Protein AF-V8APJ2-F1 (afdb_monomer)

InterPro domains:
  IPR001650 Helicase, C-terminal domain-like [PF00271] (1-54)
  IPR001650 Helicase, C-terminal domain-like [PS51194] (1-90)
  IPR027417 P-loop containing nucleoside triphosphate hydrolase [G3DSA:3.40.50.300] (1-89)
  IPR027417 P-loop containing nucleoside triphosphate hydrolase [SSF52540] (1-84)

Organism: NCBI:txid1380772

Secondary stru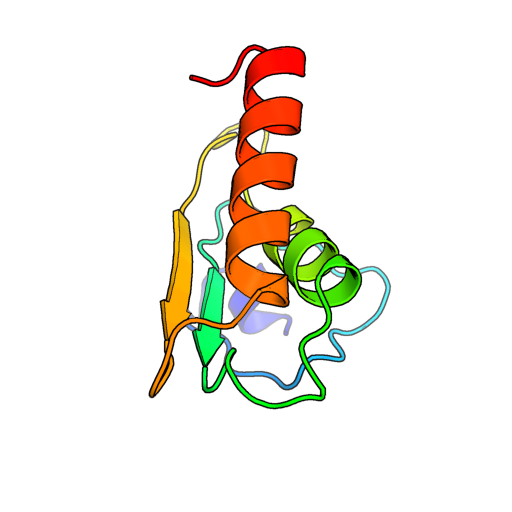cture (DSSP, 8-state):
-HHHHTTS-S-----S-PPTT---TT--EEETTTTSTT--HHHHHHHHTTTT-BTTB----EEE--SS--HHHHHHHHHHHHHHHHTT--

Structure (mmCIF, N/CA/C/O backbone):
data_AF-V8APJ2-F1
#
_entry.id   AF-V8APJ2-F1
#
loop_
_atom_site.group_PDB
_atom_site.id
_atom_site.type_symbol
_atom_site.label_atom_id
_atom_site.label_alt_id
_atom_site.label_comp_id
_atom_site.label_asym_id
_atom_site.label_entity_id
_atom_site.label_seq_id
_atom_site.pdbx_PDB_ins_code
_atom_site.Cartn_x
_atom_site.Cartn_y
_atom_site.Cartn_z
_atom_site.occupancy
_atom_site.B_iso_or_equiv
_atom_site.auth_seq_id
_atom_site.auth_comp_id
_atom_site.auth_asym_id
_atom_site.auth_atom_id
_atom_site.pdbx_PDB_model_num
ATOM 1 N N . MET A 1 1 ? -18.419 7.447 -1.204 1.00 83.31 1 MET A N 1
ATOM 2 C CA . MET A 1 1 ? -17.463 7.612 -0.088 1.00 83.31 1 MET A CA 1
ATOM 3 C C . MET A 1 1 ? -18.147 7.514 1.267 1.00 83.31 1 MET A C 1
ATOM 5 O O . MET A 1 1 ? -17.816 6.602 2.010 1.00 83.31 1 MET A O 1
ATOM 9 N N . GLU A 1 2 ? -19.140 8.358 1.565 1.00 87.00 2 GLU A N 1
ATOM 10 C CA . GLU A 1 2 ? -19.774 8.396 2.896 1.00 87.00 2 GLU A CA 1
ATOM 11 C C . GLU A 1 2 ? -20.382 7.060 3.346 1.00 87.00 2 GLU A C 1
ATOM 13 O O . GLU A 1 2 ? -20.075 6.581 4.429 1.00 87.00 2 GLU A O 1
ATOM 18 N N . ARG A 1 3 ? -21.132 6.379 2.473 1.00 90.25 3 ARG A N 1
ATOM 19 C CA . ARG A 1 3 ? -21.684 5.041 2.765 1.00 90.25 3 ARG A CA 1
ATOM 20 C C . ARG A 1 3 ? -20.615 3.985 3.086 1.00 90.25 3 ARG A C 1
ATOM 22 O O . ARG A 1 3 ? -20.882 3.068 3.847 1.00 90.25 3 ARG A O 1
ATOM 29 N N . PHE A 1 4 ? -19.418 4.092 2.504 1.00 89.81 4 PHE A N 1
ATOM 30 C CA . PHE A 1 4 ? -18.296 3.201 2.830 1.00 89.81 4 PHE A CA 1
ATOM 31 C C . PHE A 1 4 ? -17.656 3.608 4.165 1.00 89.81 4 PHE A C 1
ATOM 33 O O . PHE A 1 4 ? -17.381 2.755 5.000 1.00 89.81 4 PHE A O 1
ATOM 40 N N . ARG A 1 5 ? -17.514 4.918 4.418 1.00 85.56 5 ARG A N 1
ATOM 41 C CA . ARG A 1 5 ? -17.033 5.466 5.699 1.00 85.56 5 ARG A CA 1
ATOM 42 C C . ARG A 1 5 ? -17.922 5.064 6.882 1.00 85.56 5 ARG A C 1
ATOM 44 O O . ARG A 1 5 ? -17.404 4.769 7.950 1.00 85.56 5 ARG A O 1
ATOM 51 N N . 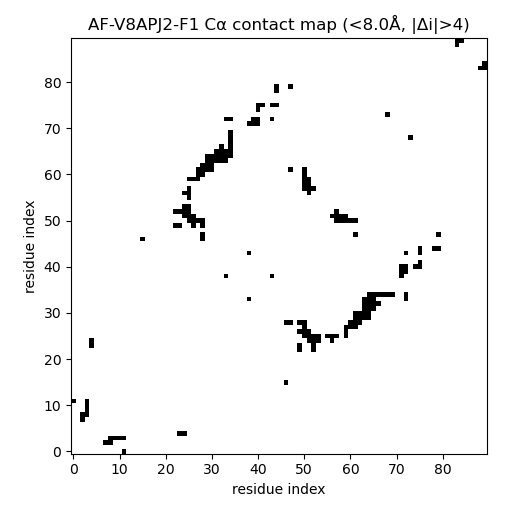GLN A 1 6 ? -19.235 5.031 6.671 1.00 88.88 6 GLN A N 1
ATOM 52 C CA . GLN A 1 6 ? -20.244 4.609 7.647 1.00 88.88 6 GLN A CA 1
ATOM 53 C C . GLN A 1 6 ? -20.393 3.078 7.752 1.00 88.88 6 GLN A C 1
ATOM 55 O O . GLN A 1 6 ? -21.128 2.591 8.605 1.00 88.88 6 GLN A O 1
ATOM 60 N N . GLY A 1 7 ? -19.716 2.301 6.897 1.00 88.56 7 GLY A N 1
ATOM 61 C CA . GLY A 1 7 ? -19.787 0.836 6.899 1.00 88.56 7 GLY A CA 1
ATOM 62 C C . GLY A 1 7 ? -21.029 0.236 6.227 1.00 88.56 7 GLY A C 1
ATOM 63 O O . GLY A 1 7 ? -21.173 -0.983 6.205 1.00 88.56 7 GLY A O 1
ATOM 64 N N . ASN A 1 8 ? -21.907 1.044 5.619 1.00 92.88 8 ASN A N 1
ATOM 65 C CA . ASN A 1 8 ? -23.059 0.559 4.842 1.00 92.88 8 ASN A CA 1
ATOM 66 C C . ASN A 1 8 ? -22.657 -0.125 3.526 1.00 92.88 8 ASN A C 1
ATOM 68 O O . ASN A 1 8 ? -23.486 -0.759 2.877 1.00 92.88 8 ASN A O 1
ATOM 72 N N . ILE A 1 9 ? -21.415 0.069 3.083 1.00 92.56 9 ILE A N 1
ATOM 73 C CA . ILE A 1 9 ? -20.814 -0.620 1.944 1.00 92.56 9 ILE A CA 1
ATOM 74 C C . ILE A 1 9 ? -19.503 -1.239 2.418 1.00 92.56 9 ILE A C 1
ATOM 76 O O . ILE A 1 9 ? -18.703 -0.563 3.058 1.00 92.56 9 ILE A O 1
ATOM 80 N N . SER A 1 10 ? -19.261 -2.496 2.053 1.00 91.62 10 SER A N 1
ATOM 81 C CA . SER A 1 10 ? -18.051 -3.231 2.445 1.00 91.62 10 SER A CA 1
ATOM 82 C C . SER A 1 10 ? -16.910 -3.135 1.430 1.00 91.62 10 SER A C 1
ATOM 84 O O . SER A 1 10 ? -15.770 -3.431 1.774 1.00 91.62 10 SER A O 1
ATOM 86 N N . ILE A 1 11 ? -17.192 -2.735 0.183 1.00 93.12 11 ILE A N 1
ATOM 87 C CA . ILE A 1 11 ? -16.201 -2.646 -0.900 1.00 93.12 11 ILE A CA 1
ATOM 88 C C . ILE A 1 11 ? -16.319 -1.302 -1.617 1.00 93.12 11 ILE A C 1
ATOM 90 O O . ILE A 1 11 ? -17.382 -0.940 -2.119 1.00 93.12 11 ILE A O 1
ATOM 94 N N . LEU A 1 12 ? -15.200 -0.589 -1.713 1.00 92.00 12 LEU A N 1
ATOM 95 C CA . LEU A 1 12 ? -15.058 0.616 -2.520 1.00 92.00 12 LEU A CA 1
ATOM 96 C C . LEU A 1 12 ? -14.067 0.346 -3.654 1.00 92.00 12 LEU A C 1
ATOM 98 O O . LEU A 1 12 ? -12.890 0.096 -3.403 1.00 92.00 12 LEU A O 1
ATOM 102 N N . VAL A 1 13 ? -14.537 0.435 -4.896 1.00 92.38 13 VAL A N 1
ATOM 103 C CA . VAL A 1 13 ? -13.679 0.394 -6.086 1.00 92.38 13 VAL A CA 1
ATOM 104 C C . VAL A 1 13 ? -13.395 1.827 -6.522 1.00 92.38 13 VAL A C 1
ATOM 106 O O . VAL A 1 13 ? -14.318 2.627 -6.660 1.00 92.38 13 VAL A O 1
ATOM 109 N N . SER A 1 14 ? -12.121 2.159 -6.718 1.00 89.81 14 SER A N 1
ATOM 110 C CA . SER A 1 14 ? -11.682 3.491 -7.135 1.00 89.81 14 SER A CA 1
ATOM 111 C C . SER A 1 14 ? -10.437 3.400 -8.011 1.00 89.81 14 SER A C 1
ATOM 113 O O . SER A 1 14 ? -9.744 2.382 -8.033 1.00 89.81 14 SER A O 1
ATOM 115 N N . THR A 1 15 ? -10.132 4.487 -8.711 1.00 88.44 15 THR A N 1
ATOM 116 C CA . THR A 1 15 ? -8.816 4.709 -9.316 1.00 88.44 15 THR A CA 1
ATOM 117 C C . THR A 1 15 ? -7.796 5.124 -8.245 1.00 88.44 15 THR A C 1
ATOM 119 O O . THR A 1 15 ? -8.133 5.297 -7.071 1.00 88.44 15 THR A O 1
ATOM 122 N N . THR A 1 16 ? -6.530 5.285 -8.642 1.00 77.88 16 THR A N 1
ATOM 123 C CA . THR A 1 16 ? -5.413 5.654 -7.751 1.00 77.88 16 THR A CA 1
ATOM 124 C C . THR A 1 16 ? -5.599 6.996 -7.042 1.00 77.88 16 THR A C 1
ATOM 126 O O . THR A 1 16 ? -4.971 7.239 -6.010 1.00 77.88 16 THR A O 1
ATOM 129 N N . ILE A 1 17 ? -6.467 7.861 -7.567 1.00 70.38 17 ILE A N 1
ATOM 130 C CA . ILE A 1 17 ? -6.818 9.137 -6.957 1.00 70.38 17 ILE A CA 1
ATOM 131 C C . ILE A 1 17 ? -7.994 8.894 -6.015 1.00 70.38 17 ILE A C 1
ATOM 133 O O . ILE A 1 17 ? -9.148 8.838 -6.431 1.00 70.38 17 ILE A O 1
ATOM 137 N N . LEU A 1 18 ? -7.689 8.756 -4.729 1.00 69.50 18 LEU A N 1
ATOM 138 C CA . LEU A 1 18 ? -8.691 8.912 -3.680 1.00 69.50 18 LEU A CA 1
ATOM 139 C C . LEU A 1 18 ? -8.789 10.387 -3.287 1.00 69.50 18 LEU A C 1
ATOM 141 O O . LEU A 1 18 ? -7.801 11.126 -3.328 1.00 69.50 18 LEU A O 1
ATOM 145 N N . GLU A 1 19 ? -9.988 10.805 -2.895 1.00 60.84 19 GLU A N 1
ATOM 146 C CA . GLU A 1 19 ? -10.273 12.162 -2.437 1.00 60.84 19 GLU A CA 1
ATOM 147 C C . GLU A 1 19 ? -9.345 12.547 -1.269 1.00 60.84 19 GLU A C 1
ATOM 149 O O . GLU A 1 19 ? -9.138 11.778 -0.321 1.00 60.84 19 GLU A O 1
ATOM 154 N N . ARG A 1 20 ? -8.718 13.728 -1.358 1.00 66.19 20 ARG A N 1
ATOM 155 C CA . ARG A 1 20 ? -7.813 14.211 -0.305 1.00 66.19 20 ARG A CA 1
ATOM 156 C C . ARG A 1 20 ? -8.602 14.366 0.997 1.00 66.19 20 ARG A C 1
ATOM 158 O O . ARG A 1 20 ? -9.739 14.813 0.984 1.00 66.19 20 ARG A O 1
ATOM 165 N N . GLY A 1 21 ? -7.980 14.022 2.123 1.00 66.62 21 GLY A N 1
ATOM 166 C CA . GLY A 1 21 ? -8.594 14.179 3.447 1.00 66.62 21 GLY A CA 1
ATOM 167 C C . GLY A 1 21 ? -9.494 13.025 3.897 1.00 66.62 21 GLY A C 1
ATOM 168 O O . GLY A 1 21 ? -10.011 13.078 5.008 1.00 66.62 21 GLY A O 1
ATOM 169 N N . VAL A 1 22 ? -9.644 11.959 3.102 1.00 75.69 22 VAL A N 1
ATOM 170 C CA . VAL A 1 22 ? -10.436 10.789 3.507 1.00 75.69 22 VAL A CA 1
ATOM 171 C C . VAL A 1 22 ? -9.538 9.686 4.079 1.00 75.69 22 VAL A C 1
ATOM 173 O O . VAL A 1 22 ? -8.617 9.197 3.418 1.00 75.69 22 VAL A O 1
ATOM 176 N N . THR A 1 23 ? -9.823 9.283 5.319 1.00 77.62 23 THR A N 1
ATOM 177 C CA . THR A 1 23 ? -9.212 8.127 5.991 1.00 77.62 23 THR A CA 1
ATOM 178 C C . THR A 1 23 ? -10.301 7.107 6.280 1.00 77.62 23 THR A C 1
ATOM 180 O O . THR A 1 23 ? -11.315 7.438 6.892 1.00 77.62 23 THR A O 1
ATOM 183 N N . PHE A 1 24 ? -10.082 5.864 5.857 1.00 83.25 24 PHE A N 1
ATOM 184 C CA . PHE A 1 24 ? -10.992 4.760 6.133 1.00 83.25 24 PHE A CA 1
ATOM 185 C C . PHE A 1 24 ? -10.386 3.866 7.215 1.00 83.25 24 PHE A C 1
ATOM 187 O O . PHE A 1 24 ? -9.308 3.304 6.999 1.00 83.25 24 PHE A O 1
ATOM 194 N N . PRO A 1 25 ? -11.017 3.751 8.393 1.00 82.00 25 PRO A N 1
ATOM 195 C CA . PRO A 1 25 ? -10.527 2.855 9.426 1.00 82.00 25 PRO A CA 1
ATOM 196 C C . PRO A 1 25 ? -10.753 1.396 9.004 1.00 82.00 25 PRO A C 1
ATOM 198 O O . PRO A 1 25 ? -11.713 1.087 8.305 1.00 82.00 25 PRO A O 1
ATOM 201 N N . LYS A 1 26 ? -9.887 0.492 9.478 1.00 88.75 26 LYS A N 1
ATOM 202 C CA . LYS A 1 26 ? -10.078 -0.970 9.391 1.00 88.75 26 LYS A CA 1
ATOM 203 C C . LYS A 1 26 ? -10.200 -1.533 7.961 1.00 88.75 26 LYS A C 1
ATOM 205 O O . LYS A 1 26 ? -10.908 -2.514 7.755 1.00 88.75 26 LYS A O 1
ATOM 210 N N . VAL A 1 27 ? -9.509 -0.941 6.986 1.00 91.00 27 VAL A N 1
ATOM 211 C CA . VAL A 1 27 ? -9.548 -1.399 5.586 1.00 91.00 27 VAL A CA 1
ATOM 212 C C . VAL A 1 27 ? -8.360 -2.279 5.209 1.00 91.00 27 VAL A C 1
ATOM 214 O O . VAL A 1 27 ? -7.229 -2.025 5.622 1.00 91.00 27 VAL A O 1
ATOM 217 N N . ASP A 1 28 ? -8.632 -3.264 4.357 1.00 94.38 28 ASP A N 1
ATOM 218 C CA . ASP A 1 28 ? -7.636 -3.966 3.549 1.00 94.38 28 ASP A CA 1
ATOM 219 C C . ASP A 1 28 ? -7.611 -3.341 2.139 1.00 94.38 28 ASP A C 1
ATOM 221 O O . ASP A 1 28 ? -8.605 -2.765 1.688 1.00 94.38 28 ASP A O 1
ATOM 225 N N . VAL A 1 29 ? -6.482 -3.430 1.432 1.00 94.31 29 VAL A N 1
ATOM 226 C CA . VAL A 1 29 ? -6.297 -2.809 0.110 1.00 94.31 29 VAL A CA 1
ATOM 227 C C . VAL A 1 29 ? -5.932 -3.846 -0.947 1.00 94.31 29 VAL A C 1
ATOM 229 O O . VAL A 1 29 ? -5.055 -4.687 -0.758 1.00 94.31 29 VAL A O 1
ATOM 232 N N . PHE A 1 30 ? -6.579 -3.731 -2.104 1.00 96.50 30 PHE A N 1
ATOM 233 C CA . PHE A 1 30 ? -6.411 -4.609 -3.257 1.00 96.50 30 PHE A CA 1
ATOM 234 C C . PHE A 1 30 ? -6.046 -3.742 -4.468 1.00 96.50 30 PHE A C 1
ATOM 236 O O . PHE A 1 30 ? -6.845 -2.917 -4.908 1.00 96.50 30 PHE A O 1
ATOM 243 N N . VAL A 1 31 ? -4.830 -3.894 -4.998 1.00 96.00 31 VAL A N 1
ATOM 244 C CA . VAL A 1 31 ? -4.340 -3.140 -6.161 1.00 96.00 31 VAL A CA 1
ATOM 245 C C . VAL A 1 31 ? -4.427 -4.021 -7.397 1.00 96.00 31 VAL A C 1
ATOM 247 O O . VAL A 1 31 ? -3.666 -4.978 -7.541 1.00 96.00 31 VAL A O 1
ATOM 250 N N . PHE A 1 32 ? -5.356 -3.694 -8.290 1.00 96.56 32 PHE A N 1
ATOM 251 C CA . PHE A 1 32 ? -5.519 -4.387 -9.564 1.00 96.56 32 PHE A CA 1
ATOM 252 C C . PHE A 1 32 ? -4.529 -3.875 -10.610 1.00 96.56 32 PHE A C 1
ATOM 254 O O . PHE A 1 32 ? -4.235 -2.684 -10.670 1.00 96.56 32 PHE A O 1
ATOM 261 N N . GLN A 1 33 ? -4.043 -4.790 -11.454 1.00 96.38 33 GLN A N 1
ATOM 262 C CA . GLN A 1 33 ? -3.076 -4.510 -12.520 1.00 96.38 33 GLN A CA 1
ATOM 263 C C . GLN A 1 33 ? -1.805 -3.806 -12.028 1.00 96.38 33 GLN A C 1
ATOM 265 O O . GLN A 1 33 ? -1.243 -2.959 -12.718 1.00 96.38 33 GLN A O 1
ATOM 270 N N . SER A 1 34 ? -1.290 -4.191 -10.860 1.00 97.06 34 SER A N 1
ATOM 271 C CA . SER A 1 34 ? -0.132 -3.529 -10.239 1.00 97.06 34 SER A CA 1
ATOM 272 C C . SER A 1 34 ? 1.162 -3.603 -11.068 1.00 97.06 34 SER A C 1
ATOM 274 O O . SER A 1 34 ? 2.148 -2.958 -10.725 1.00 97.06 34 SER A O 1
ATOM 276 N N . HIS A 1 35 ? 1.191 -4.409 -12.136 1.00 97.75 35 HIS A N 1
ATOM 277 C CA . HIS A 1 35 ? 2.305 -4.518 -13.085 1.00 97.75 35 HIS A CA 1
ATOM 278 C C . HIS A 1 35 ? 2.345 -3.382 -14.107 1.00 97.75 35 HIS A C 1
ATOM 280 O O . HIS A 1 35 ? 3.367 -3.196 -14.762 1.00 97.75 35 HIS A O 1
ATOM 286 N N . HIS A 1 36 ? 1.253 -2.627 -14.248 1.00 97.12 36 HIS A N 1
ATOM 287 C CA . HIS A 1 36 ? 1.195 -1.492 -15.153 1.00 97.12 36 HIS A CA 1
ATOM 288 C C . HIS A 1 36 ? 2.232 -0.434 -14.751 1.00 97.12 36 HIS A C 1
ATOM 290 O O . HIS A 1 36 ? 2.380 -0.127 -13.569 1.00 97.12 36 HIS A O 1
ATOM 296 N N . HIS A 1 37 ? 2.899 0.187 -15.727 1.00 94.31 37 HIS A N 1
ATOM 297 C CA . HIS A 1 37 ? 3.991 1.150 -15.497 1.00 94.31 37 HIS A CA 1
ATOM 298 C C . HIS A 1 37 ? 3.588 2.392 -14.674 1.00 94.31 37 HIS A C 1
ATOM 300 O O . HIS A 1 37 ? 4.442 3.095 -14.140 1.00 94.31 37 HIS A O 1
ATOM 306 N N . ASN A 1 38 ? 2.283 2.644 -14.543 1.00 93.62 38 ASN A N 1
ATOM 307 C CA . ASN A 1 38 ? 1.725 3.708 -13.701 1.00 93.62 38 ASN A CA 1
ATOM 308 C C . ASN A 1 38 ? 1.922 3.428 -12.200 1.00 93.62 38 ASN A C 1
ATOM 310 O O . ASN A 1 38 ? 1.952 4.359 -11.397 1.00 93.62 38 ASN A O 1
ATOM 314 N N . PHE A 1 39 ? 2.074 2.159 -11.813 1.00 95.88 39 PHE A N 1
ATOM 315 C CA . PHE A 1 39 ? 2.318 1.748 -10.435 1.00 95.88 39 PHE A CA 1
ATOM 316 C C . PHE A 1 39 ? 3.817 1.705 -10.137 1.00 95.88 39 PHE A C 1
ATOM 318 O O . PHE A 1 39 ? 4.471 0.662 -10.144 1.00 95.88 39 PHE A O 1
ATOM 325 N N . THR A 1 40 ? 4.371 2.876 -9.842 1.00 96.69 40 THR A N 1
ATOM 326 C CA . THR A 1 40 ? 5.746 3.008 -9.350 1.00 96.69 40 THR A CA 1
ATOM 327 C C . THR A 1 40 ? 5.875 2.476 -7.921 1.00 96.69 40 THR A C 1
ATOM 329 O O . THR A 1 40 ? 4.893 2.430 -7.173 1.00 96.69 40 THR A O 1
ATOM 332 N N . ARG A 1 41 ? 7.105 2.162 -7.490 1.00 97.38 41 ARG A N 1
ATOM 333 C CA . ARG A 1 41 ? 7.414 1.786 -6.097 1.00 97.38 41 ARG A CA 1
ATOM 334 C C . ARG A 1 41 ? 6.775 2.751 -5.094 1.00 97.38 41 ARG A C 1
ATOM 336 O O . ARG A 1 41 ? 6.091 2.312 -4.174 1.00 97.38 41 ARG A O 1
ATOM 343 N N . SER A 1 42 ? 6.974 4.057 -5.281 1.00 96.19 42 SER A N 1
ATOM 344 C CA . SER A 1 42 ? 6.455 5.085 -4.371 1.00 96.19 42 SER A CA 1
ATOM 345 C C . SER A 1 42 ? 4.929 5.099 -4.329 1.00 96.19 42 SER A C 1
ATOM 347 O O . SER A 1 42 ? 4.358 5.186 -3.245 1.00 96.19 42 SER A O 1
ATOM 349 N N . SER A 1 43 ? 4.262 4.949 -5.479 1.00 95.25 43 SER A N 1
ATOM 350 C CA . SER A 1 43 ? 2.796 4.883 -5.522 1.00 95.25 43 SER A CA 1
ATOM 351 C C . SER A 1 43 ? 2.255 3.661 -4.770 1.00 95.25 43 SER A C 1
ATOM 353 O O . SER A 1 43 ? 1.321 3.791 -3.983 1.00 95.25 43 SER A O 1
ATOM 355 N N . LEU A 1 44 ? 2.890 2.492 -4.920 1.00 96.31 44 LEU A N 1
ATOM 356 C CA . LEU A 1 44 ? 2.501 1.267 -4.219 1.00 96.31 44 LEU A CA 1
ATOM 357 C C . LEU A 1 44 ? 2.695 1.395 -2.703 1.00 96.31 44 LEU A C 1
ATOM 359 O O . LEU A 1 44 ? 1.822 0.980 -1.944 1.00 96.31 44 LEU A O 1
ATOM 363 N N . ILE A 1 45 ? 3.794 2.015 -2.257 1.00 95.88 45 ILE A N 1
ATOM 364 C CA . ILE A 1 45 ? 4.038 2.309 -0.834 1.00 95.88 45 ILE A CA 1
ATOM 365 C C . ILE A 1 45 ? 2.966 3.265 -0.289 1.00 95.88 45 ILE A C 1
ATOM 367 O O . ILE A 1 45 ? 2.419 3.025 0.786 1.00 95.88 45 ILE A O 1
ATOM 371 N N . GLN A 1 46 ? 2.626 4.326 -1.025 1.00 92.06 46 GLN A N 1
ATOM 372 C CA . GLN A 1 46 ? 1.596 5.286 -0.611 1.00 92.06 46 GLN A CA 1
ATOM 373 C C . GLN A 1 46 ? 0.207 4.647 -0.513 1.00 92.06 46 GLN A C 1
ATOM 375 O O . GLN A 1 46 ? -0.532 4.928 0.432 1.00 92.06 46 GLN A O 1
ATOM 380 N N . ILE A 1 47 ? -0.138 3.778 -1.466 1.00 92.81 47 ILE A N 1
ATOM 381 C CA . ILE A 1 47 ? -1.386 3.010 -1.451 1.00 92.81 47 ILE A CA 1
ATOM 382 C C . ILE A 1 47 ? -1.407 2.062 -0.243 1.00 92.81 47 ILE A C 1
ATOM 384 O O . ILE A 1 47 ? -2.374 2.067 0.517 1.00 92.81 47 ILE A O 1
ATOM 388 N N . ALA A 1 48 ? -0.329 1.307 -0.013 1.00 93.38 48 ALA A N 1
ATOM 389 C CA . ALA A 1 48 ? -0.202 0.414 1.139 1.00 93.38 48 ALA A CA 1
ATOM 390 C C . ALA A 1 48 ? -0.312 1.164 2.477 1.00 93.38 48 ALA A C 1
ATOM 392 O O . ALA A 1 48 ? -0.956 0.682 3.403 1.00 93.38 48 ALA A O 1
ATOM 393 N N 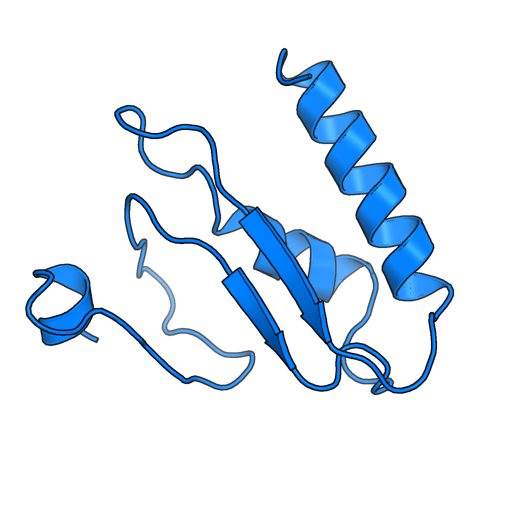. GLY A 1 49 ? 0.223 2.387 2.559 1.00 90.88 49 GLY A N 1
ATOM 394 C CA . GLY A 1 49 ? 0.145 3.252 3.741 1.00 90.88 49 GLY A CA 1
ATOM 395 C C . GLY A 1 49 ? -1.262 3.754 4.102 1.00 90.88 49 GLY A C 1
ATOM 396 O O . GLY A 1 49 ? -1.405 4.536 5.049 1.00 90.88 49 GLY A O 1
ATOM 397 N N . ARG A 1 50 ? -2.300 3.357 3.354 1.00 89.62 50 ARG A N 1
ATOM 398 C CA . ARG A 1 50 ? -3.713 3.551 3.717 1.00 89.62 50 ARG A CA 1
ATOM 399 C C . ARG A 1 50 ? -4.247 2.455 4.645 1.00 89.62 50 ARG A C 1
ATOM 401 O O . ARG A 1 50 ? -5.265 2.680 5.292 1.00 89.62 50 ARG A O 1
ATOM 408 N N . VAL A 1 51 ? -3.562 1.317 4.735 1.00 91.38 51 VAL A N 1
ATOM 409 C CA . VAL A 1 51 ? -3.894 0.202 5.632 1.00 91.38 51 VAL A CA 1
ATOM 410 C C . VAL A 1 51 ? -3.343 0.466 7.037 1.00 91.38 51 VAL A C 1
ATOM 412 O O . VAL A 1 51 ? -2.380 1.214 7.197 1.00 91.38 51 VAL A O 1
ATOM 415 N N . GLY A 1 52 ? -3.979 -0.110 8.063 1.00 87.69 52 GLY A N 1
ATOM 416 C CA . GLY A 1 52 ? -3.489 -0.035 9.447 1.00 87.69 52 GLY A CA 1
ATOM 417 C C . GLY A 1 52 ? -3.642 1.338 10.111 1.00 87.69 52 GLY A C 1
ATOM 418 O O . GLY A 1 52 ? -2.967 1.648 11.085 1.00 87.69 52 GLY A O 1
ATOM 419 N N . ARG A 1 53 ? -4.527 2.200 9.590 1.00 85.56 53 ARG A N 1
ATOM 420 C CA . ARG A 1 53 ? -4.752 3.566 10.108 1.00 85.56 53 ARG A CA 1
ATOM 421 C C . ARG A 1 53 ? -5.657 3.645 11.340 1.00 85.56 53 ARG A C 1
ATOM 423 O O . ARG A 1 53 ? -5.859 4.735 11.865 1.00 85.56 53 ARG A O 1
ATOM 430 N N . SER A 1 54 ? -6.234 2.529 11.777 1.00 86.19 54 SER A N 1
ATOM 431 C CA . SER A 1 54 ? -7.090 2.471 12.963 1.00 86.19 54 SER A CA 1
ATOM 432 C C . SER A 1 54 ? -6.289 1.929 14.138 1.00 86.19 54 SER A C 1
ATOM 434 O O . SER A 1 54 ? -5.694 0.867 14.023 1.00 86.19 54 SER A O 1
ATOM 436 N N . THR A 1 55 ? -6.310 2.609 15.282 1.00 84.62 55 THR A N 1
ATOM 437 C CA . THR A 1 55 ? -5.691 2.096 16.517 1.00 84.62 55 THR A CA 1
ATOM 438 C C . THR A 1 55 ? -6.362 0.814 17.012 1.00 84.62 55 THR A C 1
ATOM 440 O O . THR A 1 55 ? -5.698 -0.041 17.583 1.00 84.62 55 THR A O 1
ATOM 443 N N . GLU A 1 56 ? -7.658 0.643 16.737 1.00 88.12 56 GLU A N 1
ATOM 444 C CA . GLU A 1 56 ? -8.416 -0.573 17.060 1.00 88.12 56 GLU A CA 1
ATOM 445 C C . GLU A 1 56 ? -8.057 -1.762 16.156 1.00 88.12 56 GLU A C 1
ATOM 447 O O . GLU A 1 56 ? -8.266 -2.914 16.528 1.00 88.12 56 GLU A O 1
ATOM 452 N N . ARG A 1 57 ? -7.550 -1.494 14.947 1.00 88.56 57 ARG A N 1
ATOM 453 C CA . ARG A 1 57 ? -7.057 -2.509 14.009 1.00 88.56 57 ARG A CA 1
ATOM 454 C C . ARG A 1 57 ? -5.811 -1.962 13.298 1.00 88.56 57 ARG A C 1
ATOM 456 O O . ARG A 1 57 ? -5.931 -1.453 12.175 1.00 88.56 57 ARG A O 1
ATOM 463 N N . PRO A 1 58 ? -4.637 -2.037 13.951 1.00 86.56 58 PRO A N 1
ATOM 464 C CA . PRO A 1 58 ? -3.390 -1.488 13.414 1.00 86.56 58 PRO A CA 1
ATOM 465 C C . PRO A 1 58 ? -2.846 -2.322 12.247 1.00 86.56 58 PRO A C 1
ATOM 467 O O . PRO A 1 58 ? -1.996 -1.863 11.490 1.00 86.56 58 PRO A O 1
ATOM 470 N N . GLU A 1 59 ? -3.369 -3.533 12.069 1.00 89.06 59 GLU A N 1
ATOM 471 C CA . GLU A 1 59 ? -2.995 -4.448 11.000 1.00 89.06 59 GLU A CA 1
ATOM 472 C C . GLU A 1 59 ? -4.011 -4.469 9.853 1.00 89.06 59 GLU A C 1
ATOM 474 O O . GLU A 1 59 ? -5.207 -4.198 9.998 1.00 89.06 59 GLU A O 1
ATOM 479 N N . GLY A 1 60 ? -3.542 -4.883 8.685 1.00 91.62 60 GLY A N 1
ATOM 480 C CA . GLY A 1 60 ? -4.398 -5.191 7.553 1.00 91.62 60 GLY A CA 1
ATOM 481 C C . GLY A 1 60 ? -3.594 -5.756 6.398 1.00 91.62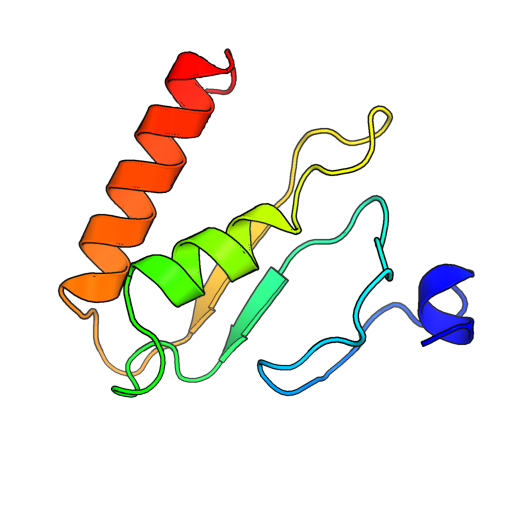 60 GLY A C 1
ATOM 482 O O . GLY A 1 60 ? -2.373 -5.909 6.465 1.00 91.62 60 GLY A O 1
ATOM 483 N N . LYS A 1 61 ? -4.298 -6.097 5.329 1.00 94.25 61 LYS A N 1
ATOM 484 C CA . LYS A 1 61 ? -3.733 -6.788 4.177 1.00 94.25 61 LYS A CA 1
ATOM 485 C C . LYS A 1 61 ? -3.603 -5.840 2.996 1.00 94.25 61 LYS A C 1
ATOM 487 O O . LYS A 1 61 ? -4.484 -5.026 2.727 1.00 94.25 61 LYS A O 1
ATOM 492 N N . VAL A 1 62 ? -2.502 -5.993 2.269 1.00 95.69 62 VAL A N 1
ATOM 493 C CA . VAL A 1 62 ? -2.265 -5.333 0.985 1.00 95.69 62 VAL A CA 1
ATOM 494 C C . VAL A 1 62 ? -2.001 -6.418 -0.048 1.00 95.69 62 VAL A C 1
ATOM 496 O O . VAL A 1 62 ? -1.055 -7.192 0.093 1.00 95.69 62 VAL A O 1
ATOM 499 N N . PHE A 1 63 ? -2.828 -6.471 -1.088 1.00 97.25 63 PHE A N 1
ATOM 500 C CA . PHE A 1 63 ? -2.708 -7.434 -2.178 1.00 97.25 63 PHE A CA 1
ATOM 501 C C . PHE A 1 63 ? -2.405 -6.735 -3.498 1.00 97.25 63 PHE A C 1
ATOM 503 O O . PHE A 1 63 ? -3.062 -5.761 -3.864 1.00 97.25 63 PHE A O 1
ATOM 510 N N . PHE A 1 64 ? -1.430 -7.261 -4.235 1.00 97.44 64 PHE A N 1
ATOM 511 C CA . PHE A 1 64 ? -1.065 -6.808 -5.575 1.00 97.44 64 PHE A CA 1
ATOM 512 C C . PHE A 1 64 ? -1.481 -7.876 -6.593 1.00 97.44 64 PHE A C 1
ATOM 514 O O . PHE A 1 64 ? -0.881 -8.947 -6.632 1.00 97.44 64 PHE A O 1
ATOM 521 N N . PHE A 1 65 ? -2.487 -7.588 -7.421 1.00 97.75 65 PHE A N 1
ATOM 522 C CA . PHE A 1 65 ? -2.925 -8.474 -8.503 1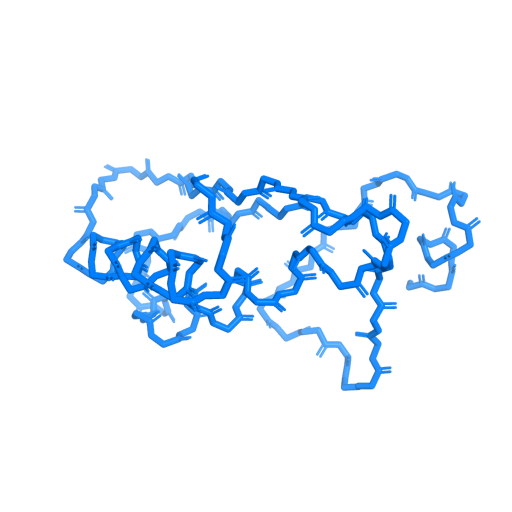.00 97.75 65 PHE A CA 1
ATOM 523 C C . PHE A 1 65 ? -2.240 -8.077 -9.804 1.00 97.75 65 PHE A C 1
ATOM 525 O O . PHE A 1 65 ? -2.375 -6.945 -10.281 1.00 97.75 65 PHE A O 1
ATOM 532 N N . HIS A 1 66 ? -1.508 -9.013 -10.398 1.00 97.69 66 HIS A N 1
ATOM 533 C CA . HIS A 1 66 ? -0.650 -8.736 -11.540 1.00 97.69 66 HIS A CA 1
ATOM 534 C C . HIS A 1 66 ? -0.531 -9.919 -12.502 1.00 97.69 66 HIS A C 1
ATOM 536 O O . HIS A 1 66 ? -0.644 -11.070 -12.092 1.00 97.69 66 HIS A O 1
ATOM 542 N N . LEU A 1 67 ? -0.180 -9.631 -13.758 1.00 97.75 67 LEU A N 1
ATOM 543 C CA . LEU A 1 67 ? 0.193 -10.636 -14.763 1.00 97.75 67 LEU A CA 1
ATOM 544 C C . LEU A 1 67 ? 1.710 -10.900 -14.811 1.00 97.75 67 LEU A C 1
ATOM 546 O O 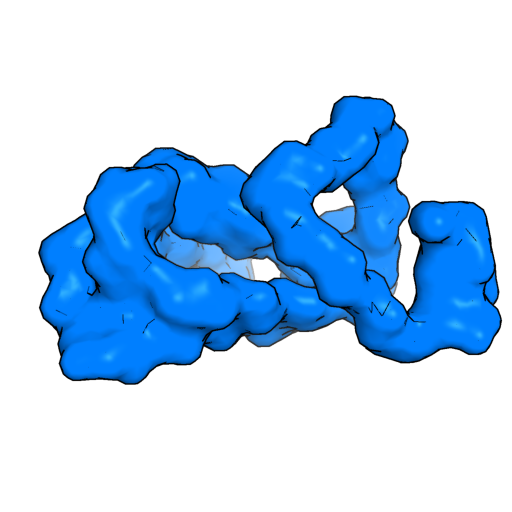. LEU A 1 67 ? 2.200 -11.621 -15.669 1.00 97.75 67 LEU A O 1
ATO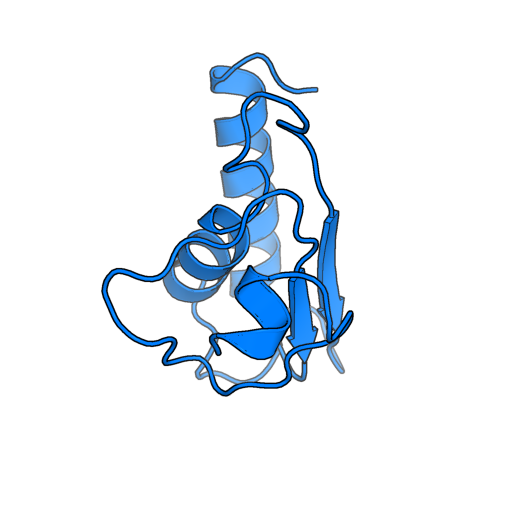M 550 N N . GLY A 1 68 ? 2.463 -10.331 -13.870 1.00 96.88 68 GLY A N 1
ATOM 551 C CA . GLY A 1 68 ? 3.898 -10.538 -13.713 1.00 96.88 68 GLY A CA 1
ATOM 552 C C . GLY A 1 68 ? 4.437 -9.667 -12.585 1.00 96.88 68 GLY A C 1
ATOM 553 O O . GLY A 1 68 ? 3.943 -8.561 -12.361 1.00 96.88 68 GLY A O 1
ATOM 554 N N . LYS A 1 69 ? 5.430 -10.163 -11.845 1.00 97.50 69 LYS A N 1
ATOM 555 C CA . LYS A 1 69 ? 6.087 -9.368 -10.800 1.00 97.50 69 LYS A CA 1
ATOM 556 C C . LYS A 1 69 ? 6.983 -8.323 -11.456 1.00 97.50 69 LYS A C 1
ATOM 558 O O . LYS A 1 69 ? 7.759 -8.657 -12.345 1.00 97.50 69 LYS A O 1
ATOM 563 N N . THR A 1 70 ? 6.916 -7.084 -10.982 1.00 98.44 70 THR A N 1
ATOM 564 C CA . THR A 1 70 ? 7.826 -6.013 -11.411 1.00 98.44 70 THR A CA 1
ATOM 565 C C . THR A 1 70 ? 8.831 -5.688 -10.311 1.00 98.44 70 THR A C 1
ATOM 567 O O . THR A 1 70 ? 8.565 -5.903 -9.124 1.00 98.44 70 THR A O 1
ATOM 570 N N . THR A 1 71 ? 9.977 -5.115 -10.681 1.00 98.38 71 THR A N 1
ATOM 571 C CA . THR A 1 71 ? 10.967 -4.615 -9.713 1.00 98.38 71 THR A CA 1
ATOM 572 C C . THR A 1 71 ? 10.337 -3.618 -8.739 1.00 98.38 71 THR A C 1
ATOM 574 O O . THR A 1 71 ? 10.550 -3.726 -7.534 1.00 98.38 71 THR A O 1
ATOM 577 N N . ALA A 1 72 ? 9.461 -2.733 -9.229 1.00 98.25 72 ALA A N 1
ATOM 578 C CA . ALA A 1 72 ? 8.734 -1.768 -8.406 1.00 98.25 72 ALA A CA 1
ATOM 579 C C . ALA A 1 72 ? 7.914 -2.430 -7.282 1.00 98.25 72 ALA A C 1
ATOM 581 O O . ALA A 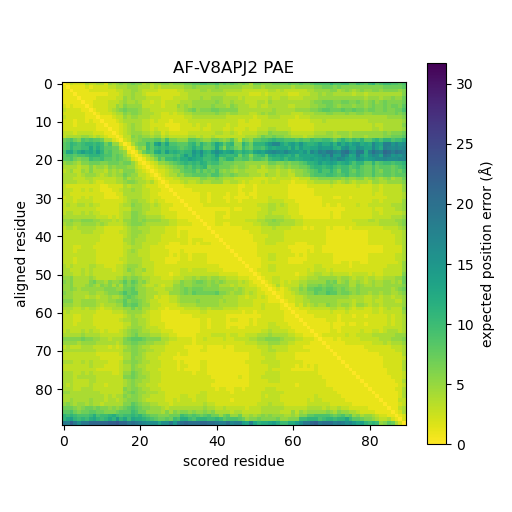1 72 ? 7.932 -1.946 -6.149 1.00 98.25 72 ALA A O 1
ATOM 582 N N . MET A 1 73 ? 7.236 -3.553 -7.557 1.00 98.50 73 MET A N 1
ATOM 583 C CA . MET A 1 73 ? 6.509 -4.307 -6.526 1.00 98.50 73 MET A CA 1
ATOM 584 C C . MET A 1 73 ? 7.445 -4.932 -5.501 1.00 98.50 73 MET A C 1
ATOM 586 O O . MET A 1 73 ? 7.172 -4.869 -4.305 1.00 98.50 73 MET A O 1
ATOM 590 N N . LEU A 1 74 ? 8.528 -5.563 -5.964 1.00 98.31 74 LEU A N 1
ATOM 591 C CA . LEU A 1 74 ? 9.482 -6.243 -5.088 1.00 98.31 74 LEU A CA 1
ATOM 592 C C . LEU A 1 74 ? 10.168 -5.245 -4.155 1.00 98.31 74 LEU A C 1
ATOM 594 O O . LEU A 1 74 ? 10.313 -5.503 -2.961 1.00 98.31 74 LEU A O 1
ATOM 598 N N . GLU A 1 75 ? 10.549 -4.085 -4.681 1.00 98.44 75 GLU A N 1
ATOM 599 C CA . GLU A 1 75 ? 11.095 -2.996 -3.884 1.00 98.44 75 GLU A CA 1
ATOM 600 C C . GLU A 1 75 ? 10.059 -2.434 -2.912 1.00 98.44 75 GLU A C 1
ATOM 602 O O . GLU A 1 75 ? 10.378 -2.266 -1.736 1.00 98.44 75 GLU A O 1
ATOM 607 N N . ALA A 1 76 ? 8.823 -2.177 -3.353 1.00 98.19 76 ALA A N 1
ATOM 608 C CA . ALA A 1 76 ? 7.758 -1.703 -2.471 1.00 98.19 76 ALA A CA 1
ATOM 609 C C . ALA A 1 76 ? 7.514 -2.687 -1.319 1.00 98.19 76 ALA A C 1
ATOM 611 O O . ALA A 1 76 ? 7.515 -2.277 -0.162 1.00 98.19 76 ALA A O 1
ATOM 612 N N . TYR A 1 77 ? 7.412 -3.985 -1.616 1.00 97.25 77 TYR A N 1
ATOM 613 C CA . TYR A 1 77 ? 7.256 -5.044 -0.620 1.00 97.25 77 TYR A CA 1
ATOM 614 C C . TYR A 1 77 ? 8.381 -5.029 0.421 1.00 97.25 77 TYR A C 1
ATOM 616 O O . TYR A 1 77 ? 8.112 -5.003 1.622 1.00 97.25 77 TYR A O 1
ATOM 624 N N . LYS A 1 78 ? 9.644 -4.987 -0.027 1.00 98.00 78 LYS A N 1
ATOM 625 C CA . LYS A 1 78 ? 10.808 -4.917 0.872 1.00 98.00 78 LYS A CA 1
ATOM 626 C C . LYS A 1 78 ? 10.766 -3.668 1.755 1.00 98.00 78 LYS A C 1
ATOM 628 O O . LYS A 1 78 ? 11.007 -3.761 2.953 1.00 98.00 78 LYS A O 1
ATOM 633 N N . ASN A 1 79 ? 10.433 -2.510 1.182 1.00 97.75 79 ASN A N 1
ATOM 634 C CA . ASN A 1 79 ? 10.354 -1.252 1.927 1.00 97.75 79 ASN A CA 1
ATOM 635 C C . ASN A 1 79 ? 9.248 -1.277 2.980 1.00 97.75 79 ASN A C 1
ATOM 637 O O . ASN A 1 79 ? 9.506 -0.928 4.127 1.00 97.75 79 ASN A O 1
ATOM 641 N N . ILE A 1 80 ? 8.050 -1.736 2.612 1.00 95.75 80 ILE A N 1
ATOM 642 C CA . ILE A 1 80 ? 6.917 -1.860 3.534 1.00 95.75 80 ILE A CA 1
ATOM 643 C C . ILE A 1 80 ? 7.285 -2.795 4.689 1.00 95.75 80 ILE A C 1
ATOM 645 O O . ILE A 1 80 ? 7.082 -2.439 5.843 1.00 95.75 80 ILE A O 1
ATOM 649 N N . ARG A 1 81 ? 7.897 -3.954 4.410 1.00 95.19 81 ARG A N 1
ATOM 650 C CA . ARG A 1 81 ? 8.353 -4.884 5.458 1.00 95.19 81 ARG A CA 1
ATOM 651 C C . ARG A 1 81 ? 9.392 -4.263 6.388 1.00 95.19 81 ARG A C 1
ATOM 653 O O . ARG A 1 81 ? 9.281 -4.418 7.599 1.00 95.19 81 ARG A O 1
ATOM 660 N N . ASN A 1 82 ? 10.366 -3.535 5.846 1.00 96.38 82 ASN A N 1
ATOM 661 C CA . ASN A 1 82 ? 11.375 -2.854 6.658 1.00 96.38 82 ASN A CA 1
ATOM 662 C C . ASN A 1 82 ? 10.760 -1.756 7.536 1.00 96.38 82 ASN A C 1
ATOM 664 O O . ASN A 1 82 ? 11.109 -1.652 8.708 1.00 96.38 82 ASN A O 1
ATOM 668 N N . MET A 1 83 ? 9.832 -0.966 6.989 1.00 94.50 83 MET A N 1
ATOM 669 C CA . MET A 1 83 ? 9.102 0.061 7.737 1.00 94.50 83 MET A CA 1
ATOM 670 C C . MET A 1 83 ? 8.233 -0.546 8.839 1.00 94.50 83 MET A C 1
ATOM 672 O O . MET A 1 83 ? 8.255 -0.053 9.961 1.00 94.50 83 MET A O 1
ATOM 676 N N . ASN A 1 84 ? 7.521 -1.635 8.544 1.00 92.94 84 ASN A N 1
ATOM 677 C CA . ASN A 1 84 ? 6.727 -2.366 9.529 1.00 92.94 84 ASN A CA 1
ATOM 678 C C . ASN A 1 84 ? 7.616 -2.875 10.666 1.00 92.94 84 ASN A C 1
ATOM 680 O O . ASN A 1 84 ? 7.335 -2.584 11.825 1.00 92.94 84 ASN A O 1
ATOM 684 N N . LYS A 1 85 ? 8.748 -3.509 10.337 1.00 94.19 85 LYS A N 1
ATOM 685 C CA . LYS A 1 85 ? 9.725 -3.974 11.328 1.00 94.19 85 LYS A CA 1
ATOM 686 C C . LYS A 1 85 ? 10.264 -2.830 12.190 1.00 94.19 85 LYS A C 1
ATOM 688 O O . LYS A 1 85 ? 10.351 -2.977 13.403 1.00 94.19 85 LYS A O 1
ATOM 693 N N . ALA A 1 86 ? 10.606 -1.692 11.581 1.00 92.5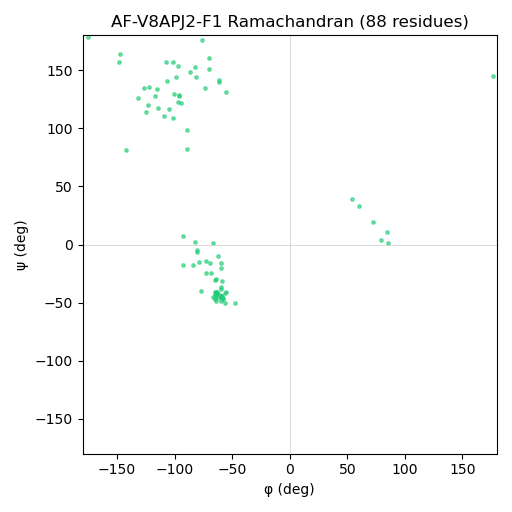6 86 ALA A N 1
ATOM 694 C CA . ALA A 1 86 ? 11.065 -0.507 12.308 1.00 92.56 86 ALA A CA 1
ATOM 695 C C . ALA A 1 86 ? 9.972 0.083 13.220 1.00 92.56 86 ALA A C 1
ATOM 697 O O . ALA A 1 86 ? 10.285 0.625 14.274 1.00 92.56 86 ALA A O 1
ATOM 698 N N . GLY A 1 87 ? 8.701 -0.055 12.832 1.00 88.44 87 GLY A N 1
ATOM 699 C CA . GLY A 1 87 ? 7.533 0.314 13.632 1.00 88.44 87 GLY A CA 1
ATOM 700 C C . GLY A 1 87 ? 7.098 -0.732 14.666 1.00 88.44 87 GLY A C 1
ATOM 701 O O . GLY A 1 87 ? 6.102 -0.503 15.342 1.00 88.44 87 GLY A O 1
ATOM 702 N N . GLY A 1 88 ? 7.807 -1.861 14.796 1.00 87.00 88 GLY A N 1
ATOM 703 C CA . GLY A 1 88 ? 7.480 -2.929 15.750 1.00 87.00 88 GLY A CA 1
ATOM 704 C C . GLY A 1 88 ? 6.433 -3.942 15.269 1.00 87.00 88 GLY A C 1
ATOM 705 O O . GLY A 1 88 ? 5.973 -4.758 16.062 1.00 87.00 88 GLY A O 1
ATOM 706 N N . PHE A 1 89 ? 6.069 -3.921 13.986 1.00 79.62 89 PHE A N 1
ATOM 707 C CA . PHE A 1 89 ? 5.148 -4.875 13.364 1.00 79.62 89 PHE A CA 1
ATOM 708 C C . PHE A 1 89 ? 5.943 -5.997 12.669 1.00 79.62 89 PHE A C 1
ATOM 710 O O . PHE A 1 89 ? 6.848 -5.713 11.877 1.00 79.62 89 PHE A O 1
ATOM 717 N N . LEU A 1 90 ? 5.624 -7.263 12.967 1.00 60.00 90 LEU A N 1
ATOM 718 C CA . LEU A 1 90 ? 6.302 -8.457 12.423 1.00 60.00 90 LEU A CA 1
ATOM 719 C C . LEU A 1 90 ? 5.792 -8.843 11.017 1.00 60.00 90 LEU A C 1
ATOM 721 O O . LEU A 1 90 ? 4.564 -8.869 10.789 1.00 60.00 90 LEU A O 1
#

Foldseek 3Di:
DVCVQVVVDVDDDDDLDDDPPDARPPDAEEAEACVPPVNALVSLLVRRVSALPDPVRNDYYYHYHHPDDDPSNVNSVVVNVVVCVVVVHD

Mean predicted aligned error: 3.85 Å

pLDDT: mean 90.58, std 8.52, range [60.0, 98.5]

Nearest PDB structures (foldseek):
  8t4j-assembly1_A  TM=3.928E-01  e=1.732E+00  Homo sapiens
  4na0-assembly1_A  TM=4.924E-01  e=5.703E+00  Mus musculus
  8dti-assembly1_B  TM=4.566E-01  e=7.433E+00  Arabidopsis thaliana

Radius of gyration: 13.52 Å; Cα contacts (8 Å, |Δi|>4): 98; chains: 1; bounding box: 34×25×33 Å

Solvent-accessible surface area (backbone atoms only — not comparable to full-atom values): 5574 Å² total; per-residue (Å²): 108,66,53,47,73,72,60,82,37,93,78,86,88,78,67,96,76,68,70,85,93,71,80,56,66,72,35,66,47,77,39,76,56,47,51,44,87,86,46,38,31,67,54,50,44,58,58,51,67,54,36,33,70,19,89,94,34,58,65,63,53,75,45,76,40,56,95,50,92,42,71,37,55,56,52,25,52,54,49,52,52,51,52,34,47,76,71,74,42,133

Sequence (90 aa):
MERFRQGNISILVSTTILERGVTFPKVDVFVFQSHHHNFTRSSLIQIAGRVGRSTERPEGKVFFFHLGKTTAMLEAYKNIRNMNKAGGFL